Protein AF-A0A8S0XV80-F1 (afdb_monomer)

Radius of gyration: 19.61 Å; Cα contacts (8 Å, |Δi|>4): 65; chains: 1; bounding box: 43×38×53 Å

Foldseek 3Di:
DVVVVLVVLLCVLQVDPVLADPVDDVLLSSLLSPAPRSSVLRVVCVVVVDDSVRSNLVRCVVVVNVVVVVVVVVVVVVVVVVVVVVLVVVLVVDDDVNVVVVVCVVVVVVVVVPPDD

Structure (mmCIF, N/CA/C/O backbone):
data_AF-A0A8S0XV80-F1
#
_entry.id   AF-A0A8S0XV80-F1
#
loop_
_atom_site.group_PDB
_atom_site.id
_atom_site.type_symbol
_atom_site.label_atom_id
_atom_site.label_alt_id
_atom_site.label_comp_id
_atom_site.label_asym_id
_atom_site.label_entity_id
_atom_site.label_seq_id
_atom_site.pdbx_PDB_ins_code
_atom_site.Cartn_x
_atom_site.Cartn_y
_atom_site.Cartn_z
_atom_site.occupancy
_atom_site.B_iso_or_equiv
_atom_site.auth_seq_id
_atom_site.auth_comp_id
_atom_site.auth_asym_id
_atom_site.auth_atom_id
_atom_site.pdbx_PDB_model_num
ATOM 1 N N . MET A 1 1 ? 6.098 19.281 14.204 1.00 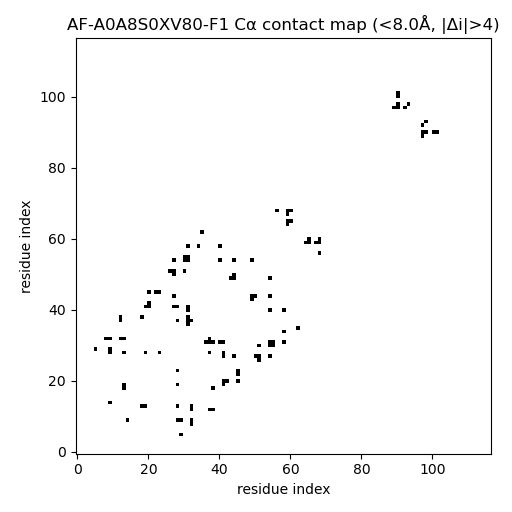60.53 1 MET A N 1
ATOM 2 C CA . MET A 1 1 ? 4.815 19.064 14.923 1.00 60.53 1 MET A CA 1
ATOM 3 C C . MET A 1 1 ? 3.892 18.010 14.298 1.00 60.53 1 MET A C 1
ATOM 5 O O . MET A 1 1 ? 3.056 17.491 15.024 1.00 60.53 1 MET A O 1
ATOM 9 N N . ALA A 1 2 ? 4.004 17.659 13.005 1.00 81.44 2 ALA A N 1
ATOM 10 C CA . ALA A 1 2 ? 3.125 16.653 12.383 1.00 81.44 2 ALA A CA 1
ATOM 11 C C . ALA A 1 2 ? 3.283 15.239 12.982 1.00 81.44 2 ALA A C 1
ATOM 13 O O . ALA A 1 2 ? 2.290 14.631 13.362 1.00 81.44 2 ALA A O 1
ATOM 14 N N . GLN A 1 3 ? 4.522 14.778 13.173 1.00 88.81 3 GLN A N 1
ATOM 15 C CA . GLN A 1 3 ? 4.826 13.438 13.693 1.00 88.81 3 GLN A CA 1
ATOM 16 C C . GLN A 1 3 ? 4.266 13.180 15.102 1.00 88.81 3 GLN A C 1
ATOM 18 O O . GLN A 1 3 ? 3.724 12.114 15.367 1.00 88.81 3 GLN A O 1
ATOM 23 N N . ILE A 1 4 ? 4.333 14.172 15.998 1.00 91.62 4 ILE A N 1
ATOM 24 C CA . ILE A 1 4 ? 3.776 14.051 17.357 1.00 91.62 4 ILE A CA 1
ATOM 25 C C . ILE A 1 4 ? 2.260 13.841 17.296 1.00 91.62 4 ILE A C 1
ATOM 27 O O . ILE A 1 4 ? 1.730 12.990 18.003 1.00 91.62 4 ILE A O 1
ATOM 31 N N . ARG A 1 5 ? 1.552 14.576 16.428 1.00 92.62 5 ARG A N 1
ATOM 32 C CA . ARG A 1 5 ? 0.097 14.422 16.280 1.00 92.62 5 ARG A CA 1
ATOM 33 C C . ARG A 1 5 ? -0.285 13.035 15.774 1.00 92.62 5 ARG A C 1
ATOM 35 O O . ARG A 1 5 ? -1.275 12.486 16.240 1.00 92.62 5 ARG A O 1
ATOM 42 N N . GLU A 1 6 ? 0.497 12.473 14.857 1.00 92.25 6 GLU A N 1
ATOM 43 C CA . GLU A 1 6 ? 0.269 11.115 14.357 1.00 92.25 6 GLU A CA 1
ATOM 44 C C . GLU A 1 6 ? 0.492 10.065 15.438 1.00 92.25 6 GLU A C 1
ATOM 46 O O . GLU A 1 6 ? -0.376 9.224 15.643 1.00 92.25 6 GLU A O 1
ATOM 51 N N . LEU A 1 7 ? 1.599 10.153 16.181 1.00 93.75 7 LEU A N 1
ATOM 52 C CA . LEU A 1 7 ? 1.864 9.246 17.299 1.00 93.75 7 LEU A CA 1
ATOM 53 C C . LEU A 1 7 ? 0.743 9.307 18.339 1.00 93.75 7 LEU A C 1
ATOM 55 O O . LEU A 1 7 ? 0.239 8.271 18.757 1.00 93.75 7 LEU A O 1
ATOM 59 N N . VAL A 1 8 ? 0.288 10.512 18.696 1.00 94.81 8 VAL A N 1
ATOM 60 C CA . VAL A 1 8 ? -0.846 10.694 19.613 1.00 94.81 8 VAL A CA 1
ATOM 61 C C . VAL A 1 8 ? -2.123 10.068 19.052 1.00 94.81 8 VAL A C 1
ATOM 63 O O . VAL A 1 8 ? -2.865 9.441 19.802 1.00 94.81 8 VAL A O 1
ATOM 66 N N . LYS A 1 9 ? -2.393 10.209 17.749 1.00 95.25 9 LYS A N 1
ATOM 67 C CA . LYS A 1 9 ? -3.571 9.607 17.112 1.00 95.25 9 LYS A CA 1
ATOM 68 C C . LYS A 1 9 ? -3.521 8.079 17.168 1.00 95.25 9 LYS A C 1
ATOM 70 O O . LYS A 1 9 ? -4.504 7.467 17.570 1.00 95.25 9 LYS A O 1
ATOM 75 N N . VAL A 1 10 ? -2.373 7.481 16.847 1.00 96.25 10 VAL A N 1
ATOM 76 C CA . VAL A 1 10 ? -2.169 6.025 16.915 1.00 96.25 10 VAL A CA 1
ATOM 77 C C . VAL A 1 10 ? -2.297 5.520 18.349 1.00 96.25 10 VAL A C 1
ATOM 79 O O . VAL A 1 10 ? -3.025 4.565 18.583 1.00 96.25 10 VAL A O 1
ATOM 82 N N . CYS A 1 11 ? -1.678 6.192 19.324 1.00 95.00 11 CYS A N 1
ATOM 83 C CA . CYS A 1 11 ? -1.814 5.821 20.733 1.00 95.00 11 CYS A CA 1
ATOM 84 C C . CYS A 1 11 ? -3.251 5.959 21.250 1.00 95.00 11 CYS A C 1
ATOM 86 O O . CYS A 1 11 ? -3.631 5.238 22.158 1.00 95.00 11 CYS A O 1
ATOM 88 N N . ARG A 1 12 ? -4.062 6.875 20.707 1.00 95.69 12 ARG A N 1
ATOM 89 C CA . ARG A 1 12 ? -5.486 6.979 21.069 1.00 95.69 12 ARG A CA 1
ATOM 90 C C . ARG A 1 12 ? -6.333 5.876 20.442 1.00 95.69 12 ARG A C 1
ATOM 92 O O . ARG A 1 12 ? -7.270 5.425 21.084 1.00 95.69 12 ARG A O 1
ATOM 99 N N . ALA A 1 13 ? -6.017 5.476 19.211 1.00 96.50 13 ALA A N 1
ATOM 100 C CA . ALA A 1 13 ? -6.697 4.380 18.525 1.00 96.50 13 ALA A CA 1
ATOM 101 C C . ALA A 1 13 ? -6.335 3.009 19.124 1.00 96.50 13 ALA A C 1
ATOM 103 O O . ALA A 1 13 ? -7.189 2.135 19.191 1.00 96.50 13 ALA A O 1
ATOM 104 N N . PHE A 1 14 ? -5.092 2.852 19.593 1.00 96.31 14 PHE A N 1
ATOM 105 C CA . PHE A 1 14 ? -4.557 1.613 20.166 1.00 96.31 14 PHE A CA 1
ATOM 106 C C . PHE A 1 14 ? -3.830 1.904 21.495 1.00 96.31 14 PHE A C 1
ATOM 108 O O . PHE A 1 14 ? -2.590 2.001 21.515 1.00 96.31 14 PHE A O 1
ATOM 115 N N . PRO A 1 15 ? -4.575 2.160 22.587 1.00 93.50 15 PRO A N 1
ATOM 116 C CA . PRO A 1 15 ? -4.017 2.653 23.850 1.00 93.50 15 PRO A CA 1
ATOM 117 C C . PRO A 1 15 ? -3.237 1.600 24.638 1.00 93.50 15 PRO A C 1
ATOM 119 O O . PRO A 1 15 ? -2.239 1.934 25.276 1.00 93.50 15 PRO A O 1
ATOM 122 N N . ASP A 1 16 ? -3.655 0.345 24.562 1.00 91.44 16 ASP A N 1
ATOM 123 C CA . ASP A 1 16 ? -3.062 -0.797 25.252 1.00 91.44 16 ASP A CA 1
ATOM 124 C C . ASP A 1 16 ? -2.378 -1.764 24.269 1.00 91.44 16 ASP A C 1
ATOM 126 O O . ASP A 1 16 ? -2.505 -1.647 23.052 1.00 91.44 16 ASP A O 1
ATOM 130 N N . GLU A 1 17 ? -1.591 -2.705 24.791 1.00 86.50 17 GLU A N 1
ATOM 131 C CA . GLU A 1 17 ? -0.907 -3.703 23.957 1.00 86.50 17 GLU A CA 1
ATOM 132 C C . GLU A 1 17 ? -1.871 -4.726 23.347 1.00 86.50 17 GLU A C 1
ATOM 134 O O . GLU A 1 17 ? -1.583 -5.238 22.271 1.00 86.50 17 GLU A O 1
ATOM 139 N N . GLY A 1 18 ? -3.016 -4.990 23.986 1.00 88.31 18 GLY A N 1
ATOM 140 C CA . GLY A 1 18 ? -4.006 -5.958 23.508 1.00 88.31 18 GLY A CA 1
ATOM 141 C C . GLY A 1 18 ? -4.785 -5.476 22.284 1.00 88.31 18 GLY A C 1
ATOM 142 O O . GLY A 1 18 ? -5.236 -6.289 21.486 1.00 88.31 18 GLY A O 1
ATOM 143 N N . THR A 1 19 ? -4.903 -4.159 22.102 1.00 89.62 19 THR A N 1
ATOM 144 C CA . THR A 1 19 ? -5.484 -3.548 20.896 1.00 89.62 19 THR A CA 1
ATOM 145 C C . THR A 1 19 ? -4.492 -3.433 19.738 1.00 89.62 19 THR A C 1
ATOM 147 O O . THR A 1 19 ? -4.881 -3.058 18.632 1.00 89.62 19 THR A O 1
ATOM 150 N N . ARG A 1 20 ? -3.211 -3.755 19.955 1.00 93.75 20 ARG A N 1
ATOM 151 C CA . ARG A 1 20 ? -2.172 -3.753 18.917 1.00 93.75 20 ARG A CA 1
ATOM 152 C C . ARG A 1 20 ? -1.893 -5.167 18.441 1.00 93.75 20 ARG A C 1
ATOM 154 O O . ARG A 1 20 ? -1.903 -6.114 19.218 1.00 93.75 20 ARG A O 1
ATOM 161 N N . ILE A 1 21 ? -1.546 -5.292 17.166 1.00 94.62 21 ILE A N 1
ATOM 162 C CA . ILE A 1 21 ? -1.187 -6.577 16.572 1.00 94.62 21 ILE A CA 1
ATOM 163 C C . ILE A 1 21 ? 0.318 -6.598 16.331 1.00 94.62 21 ILE A C 1
ATOM 165 O O . ILE A 1 21 ? 0.834 -5.905 15.456 1.00 94.62 21 ILE A O 1
ATOM 169 N N . SER A 1 22 ? 1.035 -7.396 17.122 1.00 93.19 22 SER A N 1
ATOM 170 C CA . SER A 1 22 ? 2.504 -7.436 17.134 1.00 93.19 22 SER A CA 1
ATOM 171 C C . SER A 1 22 ? 3.132 -7.933 15.828 1.00 93.19 22 SER A C 1
ATOM 173 O O . SER A 1 22 ? 4.271 -7.573 15.536 1.00 93.19 22 SER A O 1
ATOM 175 N N . SER A 1 23 ? 2.403 -8.721 15.030 1.00 93.19 23 SER A N 1
ATOM 176 C CA . SER A 1 23 ? 2.841 -9.167 13.701 1.00 93.19 23 SER A CA 1
ATOM 177 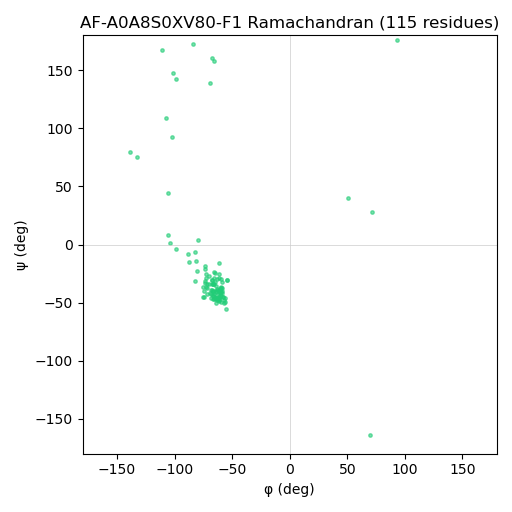C C . SER A 1 23 ? 2.791 -8.056 12.647 1.00 93.19 23 SER A C 1
ATOM 179 O O . SER A 1 23 ? 3.453 -8.157 11.615 1.00 93.19 23 SER A O 1
ATOM 181 N N . LEU A 1 24 ? 2.049 -6.973 12.900 1.00 95.94 24 LEU A N 1
ATOM 182 C CA . LEU A 1 24 ? 1.880 -5.878 11.955 1.00 95.94 24 LEU A CA 1
ATOM 183 C C . LEU A 1 24 ? 2.812 -4.706 12.261 1.00 95.94 24 LEU A C 1
ATOM 185 O O . LEU A 1 24 ? 3.045 -4.307 13.401 1.00 95.94 24 LEU A O 1
ATOM 189 N N . SER A 1 25 ? 3.314 -4.079 11.198 1.00 96.06 25 SER A N 1
ATOM 190 C CA . SER A 1 25 ? 4.185 -2.910 11.332 1.00 96.06 25 SER A CA 1
ATOM 191 C C . SER A 1 25 ? 3.448 -1.6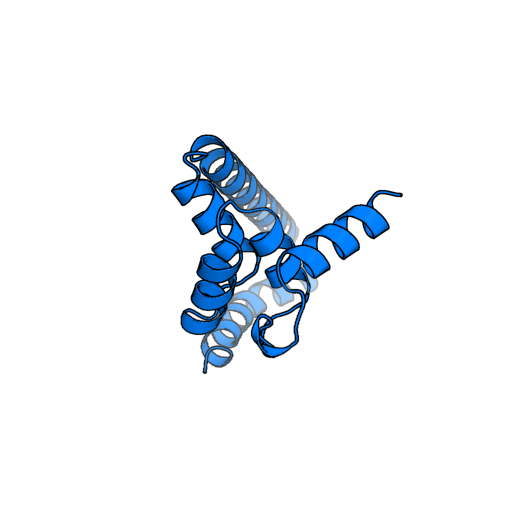89 11.903 1.00 96.06 25 SER A C 1
ATOM 193 O O . SER A 1 25 ? 2.226 -1.548 11.802 1.00 96.06 25 SER A O 1
ATOM 195 N N . TRP A 1 26 ? 4.208 -0.726 12.431 1.00 95.00 26 TRP A N 1
ATOM 196 C CA . TRP A 1 26 ? 3.660 0.558 12.886 1.00 95.00 26 TRP A CA 1
ATOM 197 C C . TRP A 1 26 ? 2.855 1.289 11.799 1.00 95.00 26 TRP A C 1
ATOM 199 O O . TRP A 1 26 ? 1.886 1.981 12.100 1.00 95.00 26 TRP A O 1
ATOM 209 N N . TYR A 1 27 ? 3.212 1.110 10.524 1.00 96.56 27 TYR A N 1
ATOM 210 C CA . TYR A 1 27 ? 2.482 1.725 9.417 1.00 96.56 27 TYR A CA 1
ATOM 211 C C . TYR A 1 27 ? 1.068 1.163 9.247 1.00 96.56 27 TYR A C 1
ATOM 213 O O . TYR A 1 27 ? 0.185 1.926 8.864 1.00 96.56 27 TYR A O 1
ATOM 221 N N . HIS A 1 28 ? 0.818 -0.110 9.576 1.00 97.88 28 HIS A N 1
ATOM 222 C CA . HIS A 1 28 ? -0.549 -0.643 9.599 1.00 97.88 28 HIS A CA 1
ATOM 223 C C . HIS A 1 28 ? -1.371 0.075 10.665 1.00 97.88 28 HIS A C 1
ATOM 225 O O . HIS A 1 28 ? -2.403 0.665 10.367 1.00 97.88 28 HIS A O 1
ATOM 231 N N . HIS A 1 29 ? -0.843 0.164 11.882 1.00 97.19 29 HIS A N 1
ATOM 232 C CA . HIS A 1 29 ? -1.494 0.885 12.971 1.00 97.19 29 HIS A CA 1
ATOM 233 C C . HIS A 1 29 ? -1.731 2.361 12.617 1.00 97.19 29 HIS A C 1
ATOM 235 O O . HIS A 1 29 ? -2.815 2.893 12.835 1.00 97.19 29 HIS A O 1
ATOM 241 N N . ARG A 1 30 ? -0.762 3.034 11.988 1.00 96.88 30 ARG A N 1
ATOM 242 C CA . ARG A 1 30 ? -0.939 4.415 11.514 1.00 96.88 30 ARG A CA 1
ATOM 243 C C . ARG A 1 30 ? -2.053 4.547 10.480 1.00 96.88 30 ARG A C 1
ATOM 245 O O . ARG A 1 30 ? -2.841 5.486 10.569 1.00 96.88 30 ARG A O 1
ATOM 252 N N . THR A 1 31 ? -2.098 3.660 9.494 1.00 97.44 31 THR A N 1
ATOM 253 C CA . THR A 1 31 ? -3.110 3.705 8.435 1.00 97.44 31 THR A CA 1
ATOM 254 C C . THR A 1 31 ? -4.496 3.386 8.994 1.00 97.44 31 THR A C 1
ATOM 256 O O . THR A 1 31 ? -5.420 4.161 8.762 1.00 97.44 31 THR A O 1
ATOM 259 N N . ALA A 1 32 ? -4.627 2.338 9.809 1.00 97.44 32 ALA A N 1
ATOM 260 C CA . ALA A 1 32 ? -5.878 1.973 10.469 1.00 97.44 32 ALA A CA 1
ATOM 261 C C . ALA A 1 32 ? -6.383 3.094 11.393 1.00 97.44 32 ALA A C 1
ATOM 263 O O . ALA A 1 32 ? -7.555 3.452 11.335 1.00 97.44 32 ALA A O 1
ATOM 264 N N . ALA A 1 33 ? -5.501 3.751 12.158 1.00 97.44 33 ALA A N 1
ATOM 265 C CA . ALA A 1 33 ? -5.860 4.891 13.009 1.00 97.44 33 ALA A CA 1
ATOM 266 C C . ALA A 1 33 ? -6.425 6.097 12.234 1.00 97.44 33 ALA A C 1
ATOM 268 O O . ALA A 1 33 ? -6.993 7.003 12.843 1.00 97.44 33 ALA A O 1
ATOM 269 N N . ASN A 1 34 ? -6.244 6.161 10.910 1.00 95.44 34 ASN A N 1
ATOM 270 C CA . ASN A 1 34 ? -6.832 7.204 10.071 1.00 95.44 34 ASN A CA 1
ATOM 271 C C . ASN A 1 34 ? -8.228 6.880 9.541 1.00 95.44 34 ASN A C 1
ATOM 273 O O . ASN A 1 34 ? -8.849 7.784 8.987 1.00 95.44 34 ASN A O 1
ATOM 277 N N . SER A 1 35 ? -8.697 5.653 9.734 1.00 96.44 35 SER A N 1
ATOM 278 C CA . SER A 1 35 ? -10.024 5.219 9.321 1.00 96.44 35 SER A CA 1
ATOM 279 C C . SER A 1 35 ? -11.108 5.577 10.341 1.00 96.44 35 SER A C 1
ATOM 281 O O . SER A 1 35 ? -10.827 6.011 11.464 1.00 96.44 35 SER A O 1
ATOM 283 N N . SER A 1 36 ? -12.353 5.344 9.940 1.00 95.50 36 SER A N 1
ATOM 284 C CA . SER A 1 36 ? -13.529 5.360 10.814 1.00 95.50 36 SER A CA 1
ATOM 285 C C . SER A 1 36 ? -13.560 4.247 11.876 1.00 95.50 36 SER A C 1
ATOM 287 O O . SER A 1 36 ? -14.115 4.480 12.948 1.00 95.50 36 SER A O 1
ATOM 289 N N . ASP A 1 37 ? -12.946 3.084 11.625 1.00 96.62 37 ASP A N 1
ATOM 290 C CA . ASP A 1 37 ? -12.934 1.931 12.543 1.00 96.62 37 ASP A CA 1
ATOM 291 C C . ASP A 1 37 ? -11.548 1.253 12.595 1.00 96.62 37 ASP A C 1
ATOM 293 O O . ASP A 1 37 ? -11.309 0.227 11.951 1.00 96.62 37 ASP A O 1
ATOM 297 N N . PRO A 1 38 ? -10.592 1.815 13.360 1.00 97.12 38 PRO A N 1
ATOM 298 C CA . PRO A 1 38 ? -9.222 1.311 13.403 1.00 97.12 38 PRO A CA 1
ATOM 299 C C . PRO A 1 38 ? -9.096 -0.151 13.849 1.00 97.12 38 PRO A C 1
ATOM 301 O O . PRO A 1 38 ? -8.184 -0.839 13.391 1.00 97.12 38 PRO A O 1
ATOM 304 N N . ALA A 1 39 ? -9.983 -0.615 14.735 1.00 96.12 39 ALA A N 1
ATOM 305 C CA . ALA A 1 39 ? -9.944 -1.969 15.281 1.00 96.12 39 ALA A CA 1
ATOM 306 C C . ALA A 1 39 ? -10.352 -3.006 14.227 1.00 96.12 39 ALA A C 1
ATOM 308 O O . ALA A 1 39 ? -9.670 -4.019 14.078 1.00 96.12 39 ALA A O 1
ATOM 309 N N . LYS A 1 40 ? -11.402 -2.717 13.445 1.00 96.88 40 LYS A N 1
ATOM 310 C CA . LYS A 1 40 ? -11.807 -3.561 12.314 1.00 96.88 40 LYS A CA 1
ATOM 311 C C . LYS A 1 40 ? -10.648 -3.763 11.336 1.00 96.88 40 LYS A C 1
ATOM 313 O O . LYS A 1 40 ? -10.273 -4.898 11.059 1.00 96.88 40 LYS A O 1
ATOM 318 N N . TYR A 1 41 ? -10.058 -2.677 10.835 1.00 97.88 41 TYR A N 1
ATOM 319 C CA . TYR A 1 41 ? -9.078 -2.783 9.748 1.00 97.88 41 TYR A CA 1
ATOM 320 C C . TYR A 1 41 ? -7.726 -3.335 10.191 1.00 97.88 41 TYR A C 1
ATOM 322 O O . TYR A 1 41 ? -7.062 -3.993 9.394 1.00 97.88 41 TYR A O 1
ATOM 330 N N . ILE A 1 42 ? -7.296 -3.088 11.438 1.00 97.44 42 ILE A N 1
ATOM 331 C CA . ILE A 1 42 ? -6.050 -3.694 11.923 1.00 97.44 42 ILE A CA 1
ATOM 332 C C . ILE A 1 42 ? -6.206 -5.212 12.047 1.00 97.44 42 ILE A C 1
ATOM 334 O O . ILE A 1 42 ? -5.301 -5.938 11.645 1.00 97.44 42 ILE A O 1
ATOM 338 N N . GLN A 1 43 ? -7.363 -5.681 12.528 1.00 97.06 43 GLN A N 1
ATOM 339 C CA . GLN A 1 43 ? -7.662 -7.105 12.635 1.00 97.06 43 GLN A CA 1
ATOM 340 C C . GLN A 1 43 ? -7.763 -7.746 11.254 1.00 97.06 43 GLN A C 1
ATOM 342 O O . GLN A 1 43 ? -7.109 -8.749 10.993 1.00 97.06 43 GLN A O 1
ATOM 347 N N . GLU A 1 44 ? -8.490 -7.111 10.336 1.00 97.44 44 GLU A N 1
ATOM 348 C CA . GLU A 1 44 ? -8.611 -7.581 8.959 1.00 97.44 44 GLU A CA 1
ATOM 349 C C . GLU A 1 44 ? -7.249 -7.682 8.255 1.00 97.44 44 GLU A C 1
ATOM 351 O O . GLU A 1 44 ? -6.976 -8.660 7.560 1.00 97.44 44 GLU A O 1
ATOM 356 N N . ALA A 1 45 ? -6.357 -6.711 8.481 1.00 97.19 45 ALA A N 1
ATOM 357 C CA . ALA A 1 45 ? -5.003 -6.754 7.944 1.00 97.19 45 ALA A CA 1
ATOM 358 C C . ALA A 1 45 ? -4.161 -7.901 8.510 1.00 97.19 45 ALA A C 1
ATOM 360 O O . ALA A 1 45 ? -3.307 -8.421 7.797 1.00 97.19 45 ALA A O 1
ATOM 361 N N . ALA A 1 46 ? -4.390 -8.295 9.761 1.00 96.69 46 ALA A N 1
ATOM 362 C CA . ALA A 1 46 ? -3.716 -9.440 10.357 1.00 96.69 46 ALA A CA 1
ATOM 363 C C . ALA A 1 46 ? -4.273 -10.760 9.820 1.00 96.69 46 ALA A C 1
ATOM 365 O O . ALA A 1 46 ? -3.498 -11.632 9.442 1.00 96.69 46 ALA A O 1
ATOM 366 N N . ASP A 1 47 ? -5.599 -10.876 9.748 1.00 96.94 47 ASP A N 1
ATOM 367 C CA . ASP A 1 47 ? -6.292 -12.098 9.333 1.00 96.94 47 ASP A CA 1
ATOM 368 C C . ASP A 1 47 ? -6.055 -12.425 7.852 1.00 96.94 47 ASP A C 1
ATOM 370 O O . ASP A 1 47 ? -5.997 -13.594 7.475 1.00 96.94 47 ASP A O 1
ATOM 374 N N . GLN A 1 48 ? -5.920 -11.397 7.008 1.00 96.81 48 GLN A N 1
ATOM 375 C CA . GLN A 1 48 ? -5.716 -11.535 5.561 1.00 96.81 48 GLN A CA 1
ATOM 376 C C . GLN A 1 48 ? -4.279 -11.221 5.111 1.00 96.81 48 GLN A C 1
ATOM 378 O O . GLN A 1 48 ? -4.031 -11.113 3.910 1.00 96.81 48 GLN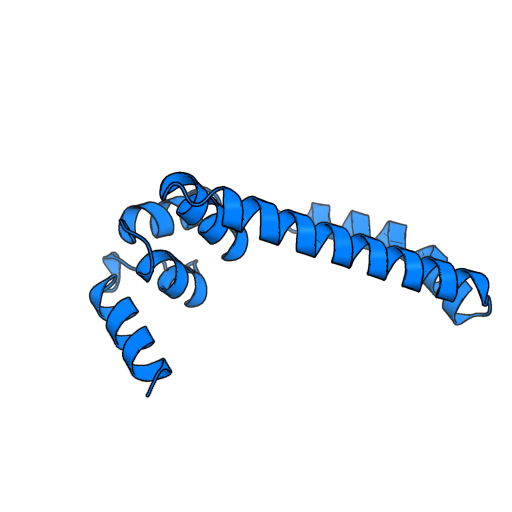 A O 1
ATOM 383 N N . GLU A 1 49 ? -3.348 -11.026 6.050 1.00 96.12 49 GLU A N 1
ATOM 384 C CA . GLU A 1 49 ? -1.940 -10.692 5.773 1.00 96.12 49 GLU A CA 1
ATOM 385 C C . GLU A 1 49 ? -1.771 -9.510 4.797 1.00 96.12 49 GLU A C 1
ATOM 387 O O . GLU A 1 49 ? -0.919 -9.497 3.903 1.00 96.12 49 GLU A O 1
ATOM 392 N N . LEU A 1 50 ? -2.613 -8.487 4.951 1.00 96.12 50 LEU A N 1
ATOM 393 C CA . LEU A 1 50 ? -2.636 -7.358 4.031 1.00 96.12 50 LEU A CA 1
ATOM 394 C C . LEU A 1 50 ? -1.375 -6.518 4.177 1.00 96.12 50 LEU A C 1
ATOM 396 O O . LEU A 1 50 ? -0.963 -6.157 5.277 1.00 96.12 50 LEU A O 1
ATOM 400 N N . SER A 1 51 ? -0.831 -6.072 3.048 1.00 96.19 51 SER A N 1
ATOM 401 C CA . SER A 1 51 ? 0.098 -4.946 3.050 1.00 96.19 51 SER A CA 1
ATOM 402 C C . SER A 1 51 ? -0.605 -3.651 3.481 1.00 96.19 51 SER A C 1
ATOM 404 O O . SER A 1 51 ? -1.809 -3.460 3.285 1.00 96.19 51 SER A O 1
ATOM 406 N N . THR A 1 52 ? 0.176 -2.679 3.964 1.00 96.00 52 THR A N 1
ATOM 407 C CA . THR A 1 52 ? -0.323 -1.344 4.351 1.00 96.00 52 THR A CA 1
ATOM 408 C C . THR A 1 52 ? -1.097 -0.655 3.232 1.00 96.00 52 THR A C 1
ATOM 410 O 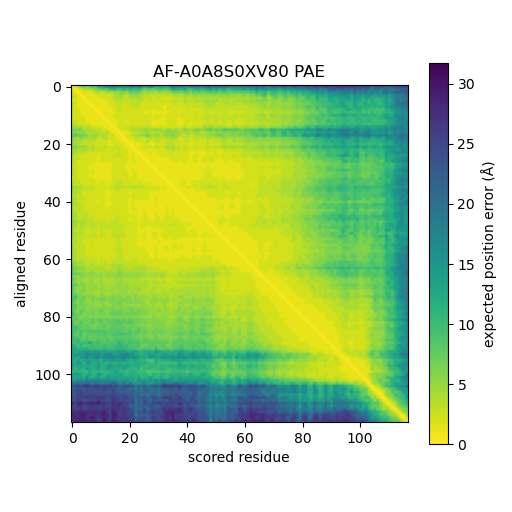O . THR A 1 52 ? -2.015 0.125 3.491 1.00 96.00 52 THR A O 1
ATOM 413 N N . ARG A 1 53 ? -0.720 -0.945 1.985 1.00 94.19 53 ARG A N 1
ATOM 414 C CA . ARG A 1 53 ? -1.358 -0.418 0.790 1.00 94.19 53 ARG A CA 1
ATOM 415 C C . ARG A 1 53 ? -2.698 -1.099 0.510 1.00 94.19 53 ARG A C 1
ATOM 417 O O . ARG A 1 53 ? -3.664 -0.391 0.243 1.00 94.19 53 ARG A O 1
ATOM 424 N N . GLN A 1 54 ? -2.770 -2.428 0.597 1.00 96.12 54 GLN A N 1
ATOM 425 C CA . GLN A 1 54 ? -4.032 -3.162 0.434 1.00 96.12 54 GLN A CA 1
ATOM 426 C C . GLN A 1 54 ? -5.043 -2.754 1.507 1.00 96.12 54 GLN A C 1
ATOM 428 O O . GLN A 1 54 ? -6.163 -2.390 1.172 1.00 96.12 54 GLN A O 1
ATOM 433 N N . MET A 1 55 ? -4.623 -2.685 2.774 1.00 97.38 55 MET A N 1
ATOM 434 C CA . MET A 1 55 ? -5.492 -2.217 3.855 1.00 97.38 55 MET A CA 1
ATOM 435 C C . MET A 1 55 ? -5.973 -0.774 3.620 1.00 97.38 55 MET A C 1
ATOM 437 O O . MET A 1 55 ? -7.144 -0.472 3.828 1.00 97.38 55 MET A O 1
ATOM 441 N N . ARG A 1 56 ? -5.105 0.133 3.139 1.00 96.69 56 ARG A N 1
ATOM 442 C CA . ARG A 1 56 ? -5.523 1.503 2.789 1.00 96.69 56 ARG A CA 1
ATOM 443 C C . ARG A 1 56 ? -6.565 1.522 1.671 1.00 96.69 56 ARG A C 1
ATOM 445 O O . ARG A 1 56 ? -7.481 2.335 1.737 1.00 96.69 56 ARG A O 1
ATOM 452 N N . LYS A 1 57 ? -6.421 0.658 0.664 1.00 96.50 57 LYS A N 1
ATOM 453 C CA . LYS A 1 57 ? -7.394 0.530 -0.424 1.00 96.50 57 LYS A CA 1
ATOM 454 C C . LYS A 1 57 ? -8.759 0.101 0.115 1.00 96.50 57 LYS A C 1
ATOM 456 O O . LYS A 1 57 ? -9.729 0.797 -0.154 1.00 96.50 57 LYS A O 1
ATOM 461 N N . ILE A 1 58 ? -8.800 -0.932 0.957 1.00 96.88 58 ILE A N 1
ATOM 462 C CA . ILE A 1 58 ? -10.037 -1.395 1.610 1.00 96.88 58 ILE A CA 1
ATOM 463 C C . ILE A 1 58 ? -10.691 -0.265 2.414 1.00 96.88 58 ILE A C 1
ATOM 465 O O . ILE A 1 58 ? -11.868 0.014 2.224 1.00 96.88 58 ILE A O 1
ATOM 469 N N . ILE A 1 59 ? -9.920 0.458 3.238 1.00 97.50 59 ILE A N 1
ATOM 470 C CA . ILE A 1 59 ? -10.437 1.605 4.007 1.00 97.50 59 ILE A CA 1
ATOM 471 C C . ILE A 1 59 ? -11.078 2.650 3.085 1.00 97.50 59 ILE A C 1
ATOM 473 O O . ILE A 1 59 ? -12.148 3.164 3.389 1.00 97.50 59 ILE A O 1
ATOM 477 N N . LEU A 1 60 ? -10.426 3.000 1.973 1.00 96.75 60 LEU A N 1
ATOM 478 C CA . LEU A 1 60 ? -10.950 4.005 1.045 1.00 96.75 60 LEU A CA 1
ATOM 479 C C . LEU A 1 60 ? -12.213 3.527 0.320 1.00 96.75 60 LEU A C 1
ATOM 481 O O . LEU A 1 60 ? -13.127 4.325 0.123 1.00 96.75 60 LEU A O 1
ATOM 485 N N . GLU A 1 61 ? -12.273 2.253 -0.067 1.00 95.62 61 GLU A N 1
ATOM 486 C CA . GLU A 1 61 ? -13.453 1.655 -0.697 1.00 95.62 61 GLU A CA 1
ATOM 487 C C . GLU A 1 61 ? -14.646 1.634 0.270 1.00 95.62 61 GLU A C 1
ATOM 489 O O . GLU A 1 61 ? -15.733 2.086 -0.101 1.00 95.62 61 GLU A O 1
ATOM 494 N N . ASP A 1 62 ? -14.424 1.221 1.520 1.00 96.38 62 ASP A N 1
ATOM 495 C CA . ASP A 1 62 ? -15.438 1.202 2.581 1.00 96.38 62 ASP A CA 1
ATOM 496 C C . ASP A 1 62 ? -15.898 2.614 2.984 1.00 96.38 62 ASP A C 1
ATOM 498 O O . ASP A 1 62 ? -17.069 2.829 3.298 1.00 96.38 62 ASP A O 1
ATOM 502 N N . GLU A 1 63 ? -15.003 3.607 2.941 1.00 95.88 63 GLU A N 1
ATOM 503 C CA . GLU A 1 63 ? -15.319 5.019 3.207 1.00 95.88 63 GLU A CA 1
ATOM 504 C C . GLU A 1 63 ? -15.962 5.745 2.009 1.00 95.88 63 GLU A C 1
ATOM 506 O O . GLU A 1 63 ? -16.207 6.952 2.088 1.00 95.88 63 GLU A O 1
ATOM 511 N N . GLY A 1 64 ? -16.246 5.041 0.906 1.00 94.44 64 GLY A N 1
ATOM 512 C CA . GLY A 1 64 ? -16.912 5.615 -0.266 1.00 94.44 64 GLY A CA 1
ATOM 513 C C . GLY A 1 64 ? -16.038 6.581 -1.072 1.00 94.44 64 GLY A C 1
ATOM 514 O O . GLY A 1 64 ? -16.562 7.508 -1.682 1.00 94.44 64 GLY A O 1
ATOM 515 N N . ARG A 1 65 ? -14.712 6.395 -1.040 1.00 94.62 65 ARG A N 1
ATOM 516 C CA . ARG A 1 65 ? -13.711 7.211 -1.751 1.00 94.62 65 ARG A CA 1
ATOM 517 C C . ARG A 1 65 ? -13.137 6.474 -2.961 1.00 94.62 65 ARG A C 1
ATOM 519 O O . ARG A 1 65 ? -11.918 6.433 -3.166 1.00 94.62 65 ARG A O 1
ATOM 526 N N . GLN A 1 66 ? -14.005 5.836 -3.749 1.00 92.75 66 GLN A N 1
ATOM 527 C CA . GLN A 1 66 ? -13.604 5.025 -4.903 1.00 92.75 66 GLN A CA 1
ATOM 528 C C . GLN A 1 66 ? -12.829 5.834 -5.953 1.00 92.75 66 GLN A C 1
ATOM 530 O O . GLN A 1 66 ? -11.964 5.285 -6.632 1.00 92.75 66 GLN A O 1
ATOM 535 N N . GLU A 1 67 ? -13.087 7.134 -6.075 1.00 94.25 67 GLU A N 1
ATOM 536 C CA . GLU A 1 67 ? -12.368 8.029 -6.980 1.00 94.25 67 GLU A CA 1
ATOM 537 C C . GLU A 1 67 ? -10.868 8.107 -6.663 1.00 94.25 67 GLU A C 1
ATOM 539 O O . GLU A 1 67 ? -10.049 8.063 -7.581 1.00 94.25 67 GLU A O 1
ATOM 544 N N . ILE A 1 68 ? -10.498 8.127 -5.377 1.00 93.38 68 ILE A N 1
ATOM 545 C CA . ILE A 1 68 ? -9.094 8.157 -4.943 1.00 93.38 68 ILE A CA 1
ATOM 546 C C . ILE A 1 68 ? -8.415 6.833 -5.289 1.00 93.38 68 ILE A C 1
ATOM 548 O O . ILE A 1 68 ? -7.296 6.815 -5.796 1.00 93.38 68 ILE A O 1
ATOM 552 N N . VAL A 1 69 ? -9.106 5.716 -5.056 1.00 93.31 69 VAL A N 1
ATOM 553 C CA . VAL A 1 69 ? -8.593 4.376 -5.373 1.00 93.31 69 VAL A CA 1
ATOM 554 C C . VAL A 1 69 ? -8.339 4.233 -6.873 1.00 93.31 69 VAL A C 1
ATOM 556 O O . VAL A 1 69 ? -7.277 3.768 -7.281 1.00 93.31 69 VAL A O 1
ATOM 559 N N . GLN A 1 70 ? -9.281 4.685 -7.704 1.00 92.31 70 GLN A N 1
ATOM 560 C CA . GLN A 1 70 ? -9.134 4.659 -9.159 1.00 92.31 70 GLN A CA 1
ATOM 561 C C . GLN A 1 70 ? -7.991 5.556 -9.639 1.00 92.31 70 GLN A C 1
ATOM 563 O O . GLN A 1 70 ? -7.246 5.171 -10.545 1.00 92.31 70 GLN A O 1
ATOM 568 N N . GLU A 1 71 ? -7.830 6.741 -9.046 1.00 93.81 71 GLU A N 1
ATOM 569 C CA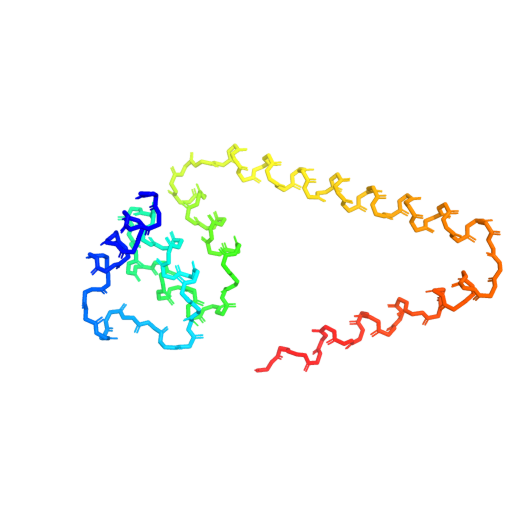 . GLU A 1 71 ? -6.722 7.635 -9.372 1.00 93.81 71 GLU A CA 1
ATOM 570 C C . GLU A 1 71 ? -5.374 6.975 -9.059 1.00 93.81 71 GLU A C 1
ATOM 572 O O . GLU A 1 71 ? -4.496 6.947 -9.927 1.00 93.81 71 GLU A O 1
ATOM 577 N N . GLU A 1 72 ? -5.229 6.381 -7.874 1.00 91.44 72 GLU A N 1
ATOM 578 C CA . GLU A 1 72 ? -4.009 5.690 -7.450 1.00 91.44 72 GLU A CA 1
ATOM 579 C C . GLU A 1 72 ? -3.689 4.480 -8.332 1.00 91.44 72 GLU A C 1
ATOM 581 O O . GLU A 1 72 ? -2.573 4.380 -8.848 1.00 91.44 72 GLU A O 1
ATOM 586 N N . ASP A 1 73 ? -4.671 3.618 -8.603 1.00 90.69 73 ASP A N 1
ATOM 587 C CA . ASP A 1 73 ? -4.503 2.471 -9.503 1.00 90.69 73 ASP A CA 1
ATOM 588 C C . ASP A 1 73 ? -4.107 2.934 -10.922 1.00 90.69 73 ASP A C 1
ATOM 590 O O . ASP A 1 73 ? -3.247 2.334 -11.580 1.00 90.69 73 ASP A O 1
ATOM 594 N N . SER A 1 74 ? -4.668 4.054 -11.398 1.00 92.38 74 SER A N 1
ATOM 595 C CA . SER A 1 74 ? -4.296 4.636 -12.692 1.00 92.38 74 SER A CA 1
ATOM 596 C C . SER A 1 74 ? -2.865 5.188 -12.703 1.00 92.38 74 SER A C 1
ATOM 598 O O . SER A 1 74 ? -2.151 5.048 -13.702 1.00 92.38 74 SER A O 1
ATOM 600 N N . ALA A 1 75 ? -2.431 5.814 -11.607 1.00 92.38 75 ALA A N 1
ATOM 601 C CA . ALA A 1 75 ? -1.094 6.376 -11.467 1.00 92.38 75 ALA A CA 1
ATOM 602 C C . ALA A 1 75 ? -0.044 5.265 -11.461 1.00 92.38 75 ALA A C 1
ATOM 604 O O . ALA A 1 75 ? 0.994 5.376 -12.119 1.00 92.38 75 ALA A O 1
ATOM 605 N N . GLU A 1 76 ? -0.342 4.159 -10.793 1.00 90.38 76 GLU A N 1
ATOM 606 C CA . GLU A 1 76 ? 0.532 3.000 -10.772 1.00 90.38 76 GLU A CA 1
ATOM 607 C C . GLU A 1 76 ? 0.620 2.284 -12.099 1.00 90.38 76 GLU A C 1
ATOM 609 O O . GLU A 1 76 ? 1.718 1.936 -12.532 1.00 90.38 76 GLU A O 1
ATOM 614 N N . ARG A 1 77 ? -0.506 2.128 -12.795 1.00 92.06 77 ARG A N 1
ATOM 615 C CA . ARG A 1 77 ? -0.486 1.592 -14.152 1.00 92.06 77 ARG A CA 1
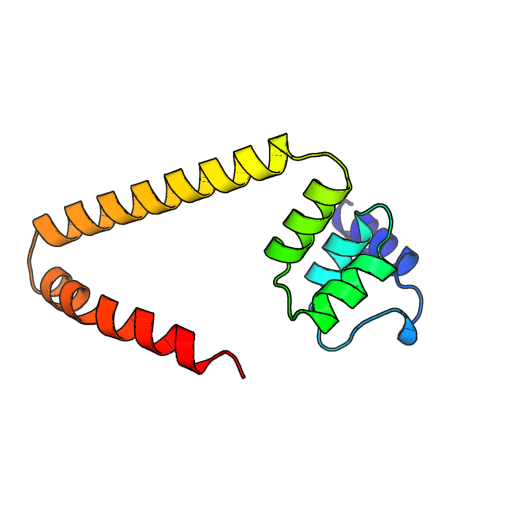ATOM 616 C C . ARG A 1 77 ? 0.401 2.444 -15.059 1.00 92.06 77 ARG A C 1
ATOM 618 O O . ARG A 1 77 ? 1.255 1.909 -15.762 1.00 92.06 77 ARG A O 1
ATOM 625 N N . LYS A 1 78 ? 0.274 3.774 -14.992 1.00 95.00 78 LYS A N 1
ATOM 626 C CA . LYS A 1 78 ? 1.150 4.697 -15.736 1.00 95.00 78 LYS A CA 1
ATOM 627 C C . LYS A 1 78 ? 2.617 4.542 -15.332 1.00 95.00 78 LYS A C 1
ATOM 629 O O . LYS A 1 78 ? 3.499 4.658 -16.182 1.00 95.00 78 LYS A O 1
ATOM 634 N N . GLN A 1 79 ? 2.901 4.302 -14.054 1.00 93.44 79 GLN A N 1
ATOM 635 C CA . GLN A 1 79 ? 4.262 4.057 -13.582 1.00 93.44 79 GLN A CA 1
ATOM 636 C C . GLN A 1 79 ? 4.818 2.739 -14.135 1.00 93.44 79 GLN A C 1
ATOM 638 O O . GLN A 1 79 ? 5.943 2.725 -14.635 1.00 93.44 79 GLN A O 1
ATOM 643 N N . ALA A 1 80 ? 4.029 1.664 -14.125 1.00 91.50 80 ALA A N 1
ATOM 644 C CA . ALA A 1 80 ? 4.400 0.382 -14.718 1.00 91.50 80 ALA A CA 1
ATOM 645 C C . ALA A 1 80 ? 4.674 0.518 -16.226 1.00 91.50 80 ALA A C 1
ATOM 647 O O . ALA A 1 80 ? 5.702 0.052 -16.712 1.00 91.50 80 ALA A O 1
ATOM 648 N N . GLU A 1 81 ? 3.826 1.248 -16.954 1.00 94.12 81 GLU A N 1
ATOM 649 C CA . GLU A 1 81 ? 4.024 1.542 -18.379 1.00 94.12 81 GLU A CA 1
ATOM 650 C C . GLU A 1 81 ? 5.322 2.327 -18.640 1.00 94.12 81 GLU A C 1
ATOM 652 O O . GLU A 1 81 ? 6.039 2.050 -19.603 1.00 94.12 81 GLU A O 1
ATOM 657 N N . LYS A 1 82 ? 5.669 3.296 -17.782 1.00 95.44 82 LYS A N 1
ATOM 658 C CA . LYS A 1 82 ? 6.943 4.031 -17.883 1.00 95.44 82 LYS A CA 1
ATOM 659 C C . LYS A 1 82 ? 8.147 3.130 -17.634 1.00 95.44 82 LYS A C 1
ATOM 661 O O . LYS A 1 82 ? 9.142 3.241 -18.352 1.00 95.44 82 LYS A O 1
ATOM 666 N N . ILE A 1 83 ? 8.068 2.258 -16.629 1.00 93.88 83 ILE A N 1
ATOM 667 C CA . ILE A 1 83 ? 9.126 1.288 -16.332 1.00 93.88 83 ILE A CA 1
ATOM 668 C C . ILE A 1 83 ? 9.311 0.366 -17.534 1.00 93.88 83 ILE A C 1
ATOM 670 O O . ILE A 1 83 ? 10.438 0.212 -17.994 1.00 93.88 83 ILE A O 1
ATOM 674 N N . LEU A 1 84 ? 8.220 -0.152 -18.103 1.00 92.44 84 LEU A N 1
ATOM 675 C CA . LEU A 1 84 ? 8.272 -1.008 -19.285 1.00 92.44 84 LEU A CA 1
ATOM 676 C C . LEU A 1 84 ? 8.965 -0.304 -20.455 1.00 92.44 84 LEU A C 1
ATOM 678 O O . LEU A 1 84 ? 9.941 -0.828 -20.978 1.00 92.44 84 LEU A O 1
ATOM 682 N N . LYS A 1 85 ? 8.558 0.925 -20.791 1.00 94.25 85 LYS A N 1
ATOM 683 C CA . LYS A 1 85 ? 9.211 1.722 -21.846 1.00 94.25 85 LYS A CA 1
ATOM 684 C C . LYS A 1 85 ? 10.694 1.963 -21.575 1.00 94.25 85 LYS A C 1
ATOM 686 O O . LYS A 1 85 ? 11.509 1.972 -22.494 1.00 94.25 85 LYS A O 1
ATOM 691 N N . THR A 1 86 ? 11.055 2.171 -20.311 1.00 93.75 86 THR A N 1
ATOM 692 C CA . THR A 1 86 ? 12.452 2.363 -19.902 1.00 93.75 86 THR A CA 1
ATOM 693 C C . THR A 1 86 ? 13.254 1.081 -20.105 1.00 93.75 86 THR A C 1
ATOM 695 O O . THR A 1 86 ? 14.361 1.133 -20.640 1.00 93.75 86 THR A O 1
ATOM 698 N N . VAL A 1 87 ? 12.686 -0.069 -19.734 1.00 91.31 87 VAL A N 1
ATOM 699 C CA . VAL A 1 87 ? 13.285 -1.389 -19.954 1.00 91.31 87 VAL A CA 1
ATOM 700 C C . VAL A 1 87 ? 13.409 -1.676 -21.449 1.00 91.31 87 VAL A C 1
ATOM 702 O O . VAL A 1 87 ? 14.490 -2.039 -21.897 1.00 91.31 87 VAL A O 1
ATOM 705 N N . GLU A 1 88 ? 12.365 -1.445 -22.242 1.00 91.75 88 GLU A N 1
ATOM 706 C CA . GLU A 1 88 ? 12.392 -1.598 -23.702 1.00 91.75 88 GLU A CA 1
ATOM 707 C C . GLU A 1 88 ? 13.504 -0.755 -24.335 1.00 91.75 88 GLU A C 1
ATOM 709 O O . GLU A 1 88 ? 14.328 -1.274 -25.091 1.00 91.75 88 GLU A O 1
ATOM 714 N N . ALA A 1 89 ? 13.590 0.529 -23.975 1.00 92.88 89 ALA A N 1
ATOM 715 C CA . ALA A 1 89 ? 14.631 1.424 -24.468 1.00 92.88 89 ALA A CA 1
ATOM 716 C C . ALA A 1 89 ? 16.037 0.978 -24.033 1.00 92.88 89 ALA A C 1
ATOM 718 O O . ALA A 1 89 ? 16.983 1.068 -24.816 1.00 92.88 89 ALA A O 1
ATOM 719 N N . PHE A 1 90 ? 16.189 0.486 -22.801 1.00 92.31 90 PHE A N 1
ATOM 720 C CA . PHE A 1 90 ? 17.454 -0.050 -22.302 1.00 92.31 90 PHE A CA 1
ATOM 721 C C . PHE A 1 90 ? 17.871 -1.308 -23.072 1.00 92.31 90 PHE A C 1
ATOM 723 O O . PHE A 1 90 ? 19.013 -1.413 -23.515 1.00 92.31 90 PHE A O 1
ATOM 730 N N . LEU A 1 91 ? 16.937 -2.233 -23.299 1.00 90.12 91 LEU A N 1
ATOM 731 C CA . LEU A 1 91 ? 17.180 -3.465 -24.043 1.00 90.12 91 LEU A CA 1
ATOM 732 C C . LEU A 1 91 ? 17.491 -3.210 -25.523 1.00 90.12 91 LEU A C 1
ATOM 734 O O . LEU A 1 91 ? 18.306 -3.934 -26.097 1.00 90.12 91 LEU A O 1
ATOM 738 N N . ALA A 1 92 ? 16.883 -2.185 -26.126 1.00 92.19 92 ALA A N 1
ATOM 739 C CA . ALA A 1 92 ? 17.128 -1.789 -27.512 1.00 92.19 92 ALA A CA 1
ATOM 740 C C . ALA A 1 92 ? 18.542 -1.226 -27.739 1.00 92.19 92 ALA A C 1
ATOM 742 O O . ALA A 1 92 ? 19.103 -1.414 -28.816 1.00 92.19 92 ALA A O 1
ATOM 743 N N . ARG A 1 93 ? 19.149 -0.583 -26.728 1.00 93.00 93 ARG A N 1
ATOM 744 C CA . ARG A 1 93 ? 20.550 -0.113 -26.795 1.00 93.00 93 ARG A CA 1
ATOM 745 C C . ARG A 1 93 ? 21.556 -1.265 -26.890 1.00 93.00 93 ARG A C 1
ATOM 747 O O . ARG A 1 93 ? 22.656 -1.061 -27.394 1.00 93.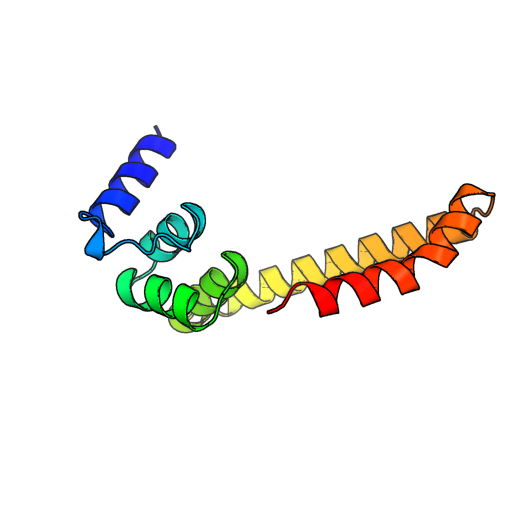00 93 ARG A O 1
ATOM 754 N N . GLY A 1 94 ? 21.180 -2.462 -26.437 1.00 89.25 94 GLY A N 1
ATOM 755 C CA . GLY A 1 94 ? 22.030 -3.648 -26.482 1.00 89.25 94 GLY A CA 1
ATOM 756 C C . GLY A 1 94 ? 23.225 -3.588 -25.523 1.00 89.25 94 GLY A C 1
ATOM 757 O O . GLY A 1 94 ? 23.256 -2.799 -24.580 1.00 89.25 94 GLY A O 1
ATOM 758 N N . GLY A 1 95 ? 24.199 -4.470 -25.746 1.00 93.12 95 GLY A N 1
ATOM 759 C CA . GLY A 1 95 ? 25.385 -4.621 -24.898 1.00 93.12 95 GLY A CA 1
ATOM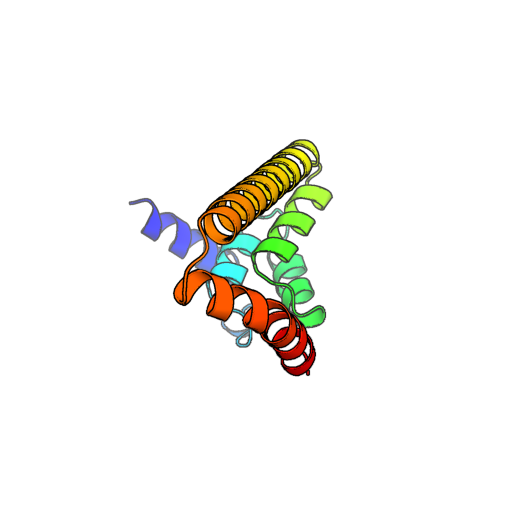 760 C C . GLY A 1 95 ? 25.241 -5.679 -23.801 1.00 93.12 95 GLY A C 1
ATOM 761 O O . GLY A 1 95 ? 24.187 -6.290 -23.618 1.00 93.12 95 GLY A O 1
ATOM 762 N N . GLU A 1 96 ? 26.333 -5.899 -23.072 1.00 90.56 96 GLU A N 1
ATOM 763 C CA . GLU A 1 96 ? 26.449 -6.953 -22.057 1.00 90.56 96 GLU A CA 1
ATOM 764 C C . GLU A 1 96 ? 25.430 -6.784 -20.919 1.00 90.56 96 GLU A C 1
ATOM 766 O O . GLU A 1 96 ? 24.736 -7.731 -20.556 1.00 90.56 96 GLU A O 1
ATOM 771 N N . ALA A 1 97 ? 25.237 -5.553 -20.433 1.00 89.25 97 ALA A N 1
ATOM 772 C CA . ALA A 1 97 ? 24.252 -5.253 -19.393 1.00 89.25 97 ALA A CA 1
ATOM 773 C C . ALA A 1 97 ? 22.799 -5.510 -19.845 1.00 89.25 97 ALA A C 1
ATOM 775 O O . ALA A 1 97 ? 21.975 -5.980 -19.060 1.00 89.25 97 ALA A O 1
ATOM 776 N N . ALA A 1 98 ? 22.471 -5.253 -21.116 1.00 90.00 98 ALA A N 1
ATOM 777 C CA . ALA A 1 98 ? 21.157 -5.572 -21.674 1.00 90.00 98 ALA A CA 1
ATOM 778 C C . ALA A 1 98 ? 20.967 -7.086 -21.860 1.00 90.00 98 ALA A C 1
ATOM 780 O O . ALA A 1 98 ? 19.874 -7.600 -21.625 1.00 90.00 98 ALA A O 1
ATOM 781 N N . ALA A 1 99 ? 22.020 -7.812 -22.251 1.00 88.12 99 ALA A N 1
ATOM 782 C CA . ALA A 1 99 ? 21.999 -9.271 -22.335 1.00 88.12 99 ALA A CA 1
ATOM 783 C C . ALA A 1 99 ? 21.796 -9.914 -20.954 1.00 88.12 99 ALA A C 1
ATOM 785 O O . ALA A 1 99 ? 20.981 -10.827 -20.828 1.00 88.12 99 ALA A O 1
ATOM 786 N N . TYR A 1 100 ? 22.454 -9.380 -19.922 1.00 87.69 100 TYR A N 1
ATOM 787 C CA . TYR A 1 100 ? 22.239 -9.778 -18.533 1.00 87.69 100 TYR A CA 1
ATOM 788 C C . TYR A 1 100 ? 20.789 -9.538 -18.097 1.00 87.69 100 TYR A C 1
ATOM 790 O O . TYR A 1 100 ? 20.138 -10.462 -17.613 1.00 87.69 100 TYR A O 1
ATOM 798 N N . LEU A 1 101 ? 20.241 -8.337 -18.335 1.00 86.25 101 LEU A N 1
ATOM 799 C CA . LEU A 1 101 ? 18.868 -8.006 -17.942 1.00 86.25 101 LEU A CA 1
ATOM 800 C C . LEU A 1 101 ? 17.829 -8.932 -18.595 1.00 86.25 101 LEU A C 1
ATOM 802 O O . LEU A 1 101 ? 16.868 -9.310 -17.934 1.00 86.25 101 LEU A O 1
ATOM 806 N N . LYS A 1 102 ? 18.029 -9.360 -19.851 1.00 84.50 102 LYS A N 1
ATOM 807 C CA . LYS A 1 102 ? 17.130 -10.314 -20.536 1.00 84.50 102 LYS A CA 1
ATOM 808 C C . LYS A 1 102 ? 17.034 -11.678 -19.848 1.00 84.50 102 LYS A C 1
ATOM 810 O O . LYS A 1 102 ? 16.030 -12.359 -20.023 1.00 84.50 102 LYS A O 1
ATOM 815 N N . GLN A 1 103 ? 18.050 -12.077 -19.085 1.00 82.94 103 GLN A N 1
ATOM 816 C CA . GLN A 1 103 ? 18.093 -13.372 -18.398 1.00 82.94 103 GLN A CA 1
ATOM 817 C C . GLN A 1 103 ? 17.435 -13.330 -17.006 1.00 82.94 103 GLN A C 1
ATOM 819 O O . GLN A 1 103 ? 17.112 -14.376 -16.453 1.00 82.94 103 GLN A O 1
ATOM 824 N N . GLN A 1 104 ? 17.194 -12.137 -16.449 1.00 80.00 104 GLN A N 1
ATOM 825 C CA . GLN A 1 104 ? 16.649 -11.946 -15.099 1.00 80.00 104 GLN A CA 1
ATOM 826 C C . GLN A 1 104 ? 15.118 -12.046 -14.935 1.00 80.00 104 GLN A C 1
ATOM 828 O O . GLN A 1 104 ? 14.699 -12.480 -13.864 1.00 80.00 104 GLN A O 1
ATOM 833 N N . PRO A 1 105 ? 14.234 -11.686 -15.894 1.00 62.91 105 PRO A N 1
ATOM 834 C CA . PRO A 1 105 ? 12.792 -11.692 -15.624 1.00 62.91 105 PRO A CA 1
ATOM 835 C C . PRO A 1 105 ? 12.234 -13.079 -15.264 1.00 62.91 105 PRO A C 1
ATOM 837 O O . PRO A 1 105 ? 11.311 -13.156 -14.461 1.00 62.91 105 PRO A O 1
ATOM 840 N N . ALA A 1 106 ? 12.830 -14.173 -15.754 1.00 56.94 106 ALA A N 1
ATOM 841 C CA . ALA A 1 106 ? 12.470 -15.527 -15.319 1.00 56.94 106 ALA A CA 1
ATOM 842 C C . ALA A 1 106 ? 12.809 -15.788 -13.835 1.00 56.94 106 ALA A C 1
ATOM 844 O O . ALA A 1 106 ? 12.068 -16.480 -13.146 1.00 56.94 106 ALA A O 1
ATOM 845 N N . VAL A 1 107 ? 13.894 -15.191 -13.335 1.00 57.34 107 VAL A N 1
ATOM 846 C CA . VAL A 1 107 ? 14.360 -15.317 -11.944 1.00 57.34 107 VAL A CA 1
ATOM 847 C C . VAL A 1 107 ? 13.480 -14.497 -10.995 1.00 57.34 107 VAL A C 1
ATOM 849 O O . VAL A 1 107 ? 13.128 -14.956 -9.912 1.00 57.34 107 VAL A O 1
ATOM 852 N N . LEU A 1 108 ? 13.073 -13.296 -11.415 1.00 59.34 108 LEU A N 1
ATOM 853 C CA . LEU A 1 108 ? 12.281 -12.386 -10.581 1.00 59.34 108 LEU A CA 1
ATOM 854 C C . LEU A 1 108 ? 10.842 -12.873 -10.357 1.00 59.34 108 LEU A C 1
ATOM 856 O O . LEU A 1 108 ? 10.300 -12.665 -9.275 1.00 59.34 108 LEU A O 1
ATOM 860 N N . ILE A 1 109 ? 10.242 -13.546 -11.343 1.00 58.06 109 ILE A N 1
ATOM 861 C CA . ILE A 1 109 ? 8.882 -14.098 -11.228 1.00 58.06 109 ILE A CA 1
ATOM 862 C C . ILE A 1 109 ? 8.867 -15.327 -10.298 1.00 58.06 109 ILE A C 1
ATOM 864 O O . ILE A 1 109 ? 7.954 -15.472 -9.492 1.00 58.06 109 ILE A O 1
ATOM 868 N N . GLN A 1 110 ? 9.913 -16.161 -10.316 1.00 50.19 110 GLN A N 1
ATOM 869 C CA . GLN A 1 110 ? 10.004 -17.372 -9.481 1.00 50.19 110 GLN A CA 1
ATOM 870 C C . GLN A 1 110 ? 10.251 -17.085 -7.987 1.00 50.19 110 GLN A C 1
ATOM 872 O O . GLN A 1 110 ? 9.807 -17.848 -7.129 1.00 50.19 110 GLN A O 1
ATOM 877 N N . CYS A 1 111 ? 10.921 -15.977 -7.645 1.00 46.62 111 CYS A N 1
ATOM 878 C CA . CYS A 1 111 ? 11.161 -15.601 -6.246 1.00 46.62 111 CYS A CA 1
ATOM 879 C C . CYS A 1 111 ? 9.913 -15.076 -5.515 1.00 46.62 111 CYS A C 1
ATOM 881 O O . CYS A 1 111 ? 9.890 -15.096 -4.286 1.00 46.62 111 CYS A O 1
ATOM 883 N N . GLN A 1 112 ? 8.880 -14.608 -6.225 1.00 50.75 112 GLN A N 1
ATOM 884 C CA . GLN A 1 112 ? 7.659 -14.105 -5.579 1.00 50.75 112 GLN A CA 1
ATOM 885 C C . GLN A 1 112 ? 6.702 -15.227 -5.147 1.00 50.75 112 GLN A C 1
ATOM 887 O O . GLN A 1 112 ? 5.948 -15.042 -4.198 1.00 50.75 112 GLN A O 1
ATOM 892 N N . GLU A 1 113 ? 6.781 -16.412 -5.760 1.00 49.00 113 GLU A N 1
ATOM 893 C CA . GLU A 1 113 ? 5.947 -17.575 -5.403 1.00 49.00 113 GLU A CA 1
ATOM 894 C C . GLU A 1 113 ? 6.474 -18.351 -4.183 1.00 49.00 113 GLU A C 1
ATOM 896 O O . GLU A 1 113 ? 5.765 -19.166 -3.599 1.00 49.00 113 GLU A O 1
ATOM 901 N N . SER A 1 114 ? 7.720 -18.103 -3.767 1.00 42.75 114 SER A N 1
ATOM 902 C CA . SER A 1 114 ? 8.375 -18.826 -2.666 1.00 42.75 114 SER A CA 1
ATOM 903 C C . SER A 1 114 ? 8.355 -18.085 -1.319 1.00 42.75 114 SER A C 1
ATOM 905 O O . SER A 1 114 ? 8.794 -18.652 -0.319 1.00 42.75 114 SER A O 1
ATOM 907 N N . GLY A 1 115 ? 7.835 -16.850 -1.278 1.00 37.72 115 GLY A N 1
ATOM 908 C CA . GLY A 1 115 ? 7.756 -16.003 -0.077 1.00 37.72 115 GLY A CA 1
ATOM 909 C C . GLY A 1 115 ? 6.369 -15.884 0.569 1.00 37.72 115 GLY A C 1
ATOM 910 O O . GLY A 1 115 ? 6.245 -15.159 1.549 1.00 37.72 115 GLY A O 1
ATOM 911 N N . GLY A 1 116 ? 5.347 -16.560 0.033 1.00 43.25 116 GLY A N 1
ATOM 912 C CA . GLY A 1 116 ? 4.021 -16.676 0.649 1.00 43.25 116 GLY A CA 1
ATOM 913 C C . GLY A 1 116 ? 3.856 -18.047 1.300 1.00 43.25 116 GLY A C 1
ATOM 914 O O . GLY A 1 116 ? 3.495 -19.009 0.621 1.00 43.25 116 GLY A O 1
ATOM 915 N N . ARG A 1 117 ? 4.183 -18.154 2.588 1.00 35.47 117 ARG A N 1
ATOM 916 C CA . ARG A 1 117 ? 3.857 -19.294 3.453 1.00 35.47 117 ARG A CA 1
ATOM 917 C C . ARG A 1 117 ? 3.554 -18.814 4.854 1.00 35.47 117 ARG A C 1
ATOM 919 O O . ARG A 1 117 ? 4.323 -17.942 5.314 1.00 35.47 117 ARG A O 1
#

Secondary structure (DSSP, 8-state):
-HHHHHHHHHHHHS-SSTTS-TTS-HHHHHHHTTSS-HHHHHHHHHHTT--HHHHHHHHHHHTT-HHHHHHHHHHHHHHHHHHHHHHHHHHHH-SHHHHHHHHSHHHHHHHHTTS--

Organism: NCBI:txid1561005

pLDDT: mean 88.52, std 14.61, range [35.47, 97.88]

Mean predicted aligned error: 7.38 Å

Nearest PDB structures (foldseek):
  6t1f-assembly2_C  TM=7.601E-01  e=3.679E-01  Caulobacter vibrioides NA1000
  6t1f-assembly2_D  TM=7.641E-01  e=5.575E-01  Caulobacter vibrioides NA1000
  6t1f-assembly1_A  TM=7.643E-01  e=5.916E-01  Caulobacter vibrioides NA1000
  6s6h-assembly1_A  TM=6.838E-01  e=4.143E-01  Caulobacter vibrioides NA1000
  6s6h-assembly1_B  TM=6.787E-01  e=7.961E-01  Caulobacter vibrioides NA1000

Solvent-accessible surface area (backbone atoms only — not comparable to full-atom values): 6764 Å² total; per-residue (Å²): 117,69,67,59,55,50,53,53,45,31,42,67,69,35,73,51,74,86,71,48,61,88,92,54,56,71,62,40,50,50,55,22,44,71,49,97,52,32,68,60,49,46,48,50,28,62,79,67,68,44,51,61,64,56,44,49,47,51,52,32,53,76,69,70,38,52,69,60,51,53,50,51,56,51,52,47,51,52,48,52,54,50,51,49,53,50,50,52,56,49,48,72,70,44,61,70,68,29,57,53,55,71,64,40,63,71,55,60,61,58,57,63,71,75,72,75,128

Sequence (117 aa):
MAQIRELVKVCRAFPDEGTRISSLSWYHHRTAANSSDPAKYIQEAADQELSTRQMRKIILEDEGRQEIVQEEDSAERKQAEKILKTVEAFLARGGEAAAYLKQQPAVLIQCQESGGR